Protein AF-A0A6V7IBP9-F1 (afdb_monomer_lite)

Foldseek 3Di:
DVLLVCLLCVLLVLVVQLVVLVPDPDDPVVSVVSVVVSVVVVVVCCVPRDDPVCPVCNVVSNVVSVLVVVVVCCVPPVVVVDDPVVVVVCCVVVVVVVVVSVVVVPPDVDPPPPPVVNVPD

Sequence (121 aa):
RIRWCCMIGAPFIIFYSIGMIFQQNIDYLIKLGAFMLLYIGAYTAKTFLFDGRLYNLLPMATYLATKMWIYITWVFWLGIHASWYLWLLLVSGSVPLWICFLRSWRSDPGVVSASHEDKLN

Secondary structure (DSSP, 8-state):
-HHHHHHHHHHHHHHHHHHHHHHS---HHHHHHHHHHHHHHHHHHHHHH--GGGTTHHHHHHHHHHHHHHHHHIIIIITTTS-HHHHHHHHHHHHHHHHHHHHHHH---------GGGG--

Radius of gyration: 20.34 Å; chains: 1; bounding box: 40×46×56 Å

Organism: NCBI:txid1563983

pLDDT: mean 82.03, std 12.63, range [45.97, 93.12]

Structure (mmCIF, N/CA/C/O backbone):
data_AF-A0A6V7IBP9-F1
#
_entry.id   AF-A0A6V7IBP9-F1
#
loop_
_atom_site.group_PDB
_atom_site.id
_atom_site.type_symbol
_atom_site.label_atom_id
_atom_site.label_alt_id
_atom_site.label_comp_id
_atom_site.label_asym_id
_atom_site.label_entity_id
_atom_site.label_seq_id
_atom_site.pdbx_PDB_ins_code
_atom_site.Cartn_x
_atom_site.Cartn_y
_atom_site.Cartn_z
_atom_site.occupancy
_atom_site.B_iso_or_equiv
_atom_site.auth_seq_id
_atom_site.auth_comp_id
_atom_site.auth_asym_id
_atom_site.auth_atom_id
_atom_site.pdbx_PDB_model_num
ATOM 1 N N . ARG A 1 1 ? -6.731 -8.204 20.628 1.00 65.56 1 ARG A N 1
ATOM 2 C CA . ARG A 1 1 ? -5.515 -8.417 19.797 1.00 65.56 1 ARG A CA 1
ATOM 3 C C . ARG A 1 1 ? -5.848 -8.951 18.400 1.00 65.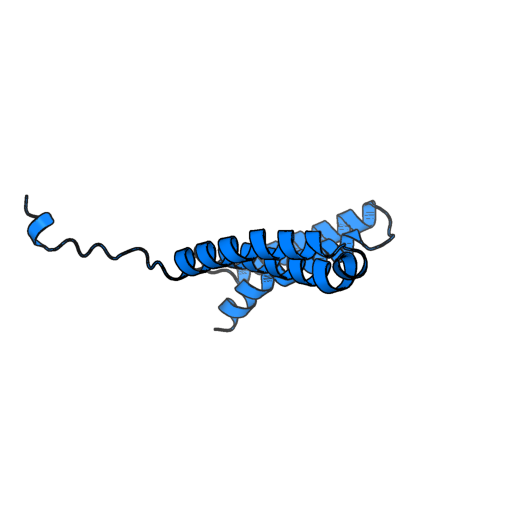56 1 ARG A C 1
ATOM 5 O O . ARG A 1 1 ? -5.476 -8.295 17.445 1.00 65.56 1 ARG A O 1
ATOM 12 N N . ILE A 1 2 ? -6.611 -10.048 18.269 1.00 70.88 2 ILE A N 1
ATOM 13 C CA . ILE A 1 2 ? -7.002 -10.638 16.965 1.00 70.88 2 ILE A CA 1
ATOM 14 C C . ILE A 1 2 ? -7.700 -9.624 16.042 1.00 70.88 2 ILE A C 1
ATOM 16 O O . ILE A 1 2 ? -7.234 -9.399 14.933 1.00 70.88 2 ILE A O 1
ATOM 20 N N . ARG A 1 3 ? -8.739 -8.926 16.531 1.00 70.44 3 ARG A N 1
ATOM 21 C CA . ARG A 1 3 ? -9.453 -7.891 15.752 1.00 70.44 3 ARG A CA 1
ATOM 22 C C . ARG A 1 3 ? -8.529 -6.788 15.225 1.00 70.44 3 ARG A C 1
ATOM 24 O O . ARG A 1 3 ? -8.663 -6.373 14.086 1.00 70.44 3 ARG A O 1
ATOM 31 N N . TRP A 1 4 ? -7.548 -6.378 16.027 1.00 69.38 4 TRP A N 1
ATOM 32 C CA . TRP A 1 4 ? -6.572 -5.347 15.665 1.00 69.38 4 TRP A CA 1
ATOM 33 C C . TRP A 1 4 ? -5.645 -5.808 14.528 1.00 69.38 4 TRP A C 1
ATOM 35 O O . TRP A 1 4 ? -5.455 -5.078 13.560 1.00 69.38 4 TRP A O 1
ATOM 45 N N . CYS A 1 5 ? -5.140 -7.047 14.588 1.00 75.12 5 CYS A N 1
ATOM 46 C CA . CYS A 1 5 ? -4.339 -7.626 1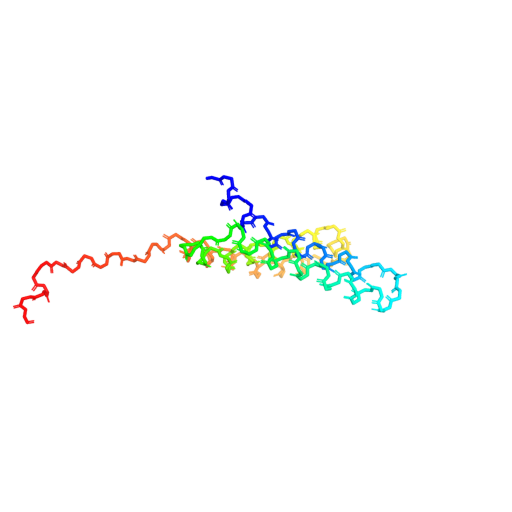3.505 1.00 75.12 5 CYS A CA 1
ATOM 47 C C . CYS A 1 5 ? -5.151 -7.789 12.213 1.00 75.12 5 CYS A C 1
ATOM 49 O O . CYS A 1 5 ? -4.667 -7.431 11.142 1.00 75.12 5 CYS A O 1
ATOM 51 N N . CYS A 1 6 ? -6.393 -8.279 12.308 1.00 76.19 6 CYS A N 1
ATOM 52 C CA . CYS A 1 6 ? -7.287 -8.398 11.153 1.00 76.19 6 CYS A CA 1
ATOM 53 C C . CYS A 1 6 ? -7.546 -7.036 10.500 1.00 76.19 6 CYS A C 1
ATOM 55 O O . CYS A 1 6 ? -7.568 -6.932 9.279 1.00 76.19 6 CYS A O 1
ATOM 57 N N . MET A 1 7 ? -7.690 -5.987 11.307 1.00 76.44 7 MET A N 1
ATOM 58 C CA . MET A 1 7 ? -7.957 -4.639 10.826 1.00 76.44 7 MET A CA 1
ATOM 59 C C . MET A 1 7 ? -6.767 -4.020 10.089 1.00 76.44 7 MET A C 1
ATOM 61 O O . MET A 1 7 ? -6.952 -3.367 9.066 1.00 76.44 7 MET A O 1
ATOM 65 N N . ILE A 1 8 ? -5.547 -4.256 10.581 1.00 80.50 8 ILE A N 1
ATOM 66 C CA . ILE A 1 8 ? -4.326 -3.835 9.888 1.00 80.50 8 ILE A CA 1
ATOM 67 C C . ILE A 1 8 ? -4.134 -4.645 8.612 1.00 80.50 8 ILE A C 1
ATOM 69 O O . ILE A 1 8 ? -3.778 -4.063 7.599 1.00 80.5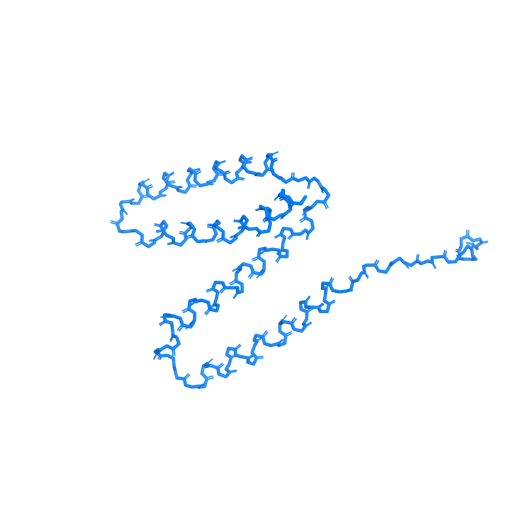0 8 ILE A O 1
ATOM 73 N N . GLY A 1 9 ? -4.392 -5.955 8.639 1.00 83.25 9 GLY A N 1
ATOM 74 C CA . GLY A 1 9 ? -4.247 -6.837 7.479 1.00 83.25 9 GLY A CA 1
ATOM 75 C C . GLY A 1 9 ? -5.295 -6.616 6.381 1.00 83.25 9 GLY A C 1
ATOM 76 O O . GLY A 1 9 ? -5.003 -6.842 5.210 1.00 83.25 9 GLY A O 1
ATOM 77 N N . ALA A 1 10 ? -6.492 -6.136 6.729 1.00 86.12 10 ALA A N 1
ATOM 78 C CA . ALA A 1 10 ? -7.592 -5.917 5.791 1.00 86.12 10 ALA A CA 1
ATOM 79 C C . ALA A 1 10 ? -7.203 -5.090 4.546 1.00 86.12 10 ALA A C 1
ATOM 81 O O . ALA A 1 10 ? -7.405 -5.593 3.440 1.00 86.12 10 ALA A O 1
ATOM 82 N N . PRO A 1 11 ? -6.605 -3.884 4.656 1.00 86.25 11 PRO A N 1
ATOM 83 C CA . PRO A 1 11 ? -6.193 -3.120 3.478 1.00 86.25 11 PRO A CA 1
ATOM 84 C C . PRO A 1 11 ? -5.172 -3.862 2.604 1.00 86.25 11 PRO A C 1
ATOM 86 O O . PRO A 1 11 ? -5.253 -3.770 1.382 1.00 86.25 11 PRO A O 1
ATOM 89 N N . PHE A 1 12 ? -4.263 -4.657 3.183 1.00 87.94 12 PHE A N 1
ATOM 90 C CA . PHE A 1 12 ? -3.297 -5.445 2.403 1.00 87.94 12 PHE A CA 1
ATOM 91 C C . PHE A 1 12 ? -3.991 -6.484 1.519 1.00 87.94 12 PHE A C 1
ATOM 93 O O . PHE A 1 12 ? -3.652 -6.609 0.342 1.00 87.94 12 PHE A O 1
ATOM 100 N N . ILE A 1 13 ? -4.972 -7.196 2.082 1.00 89.50 13 ILE A N 1
ATOM 101 C CA . ILE A 1 13 ? -5.744 -8.233 1.385 1.00 89.50 13 ILE A CA 1
ATOM 102 C C . ILE A 1 13 ? -6.674 -7.606 0.343 1.00 89.50 13 ILE A C 1
ATOM 104 O O . ILE A 1 13 ? -6.788 -8.124 -0.768 1.00 89.50 13 ILE A O 1
ATOM 108 N N . ILE A 1 14 ? -7.319 -6.482 0.671 1.00 90.25 14 ILE A N 1
ATOM 109 C CA . ILE A 1 14 ? -8.234 -5.786 -0.241 1.00 90.25 14 ILE A CA 1
ATOM 110 C C . ILE A 1 14 ? -7.482 -5.294 -1.481 1.00 90.25 14 ILE A C 1
ATOM 1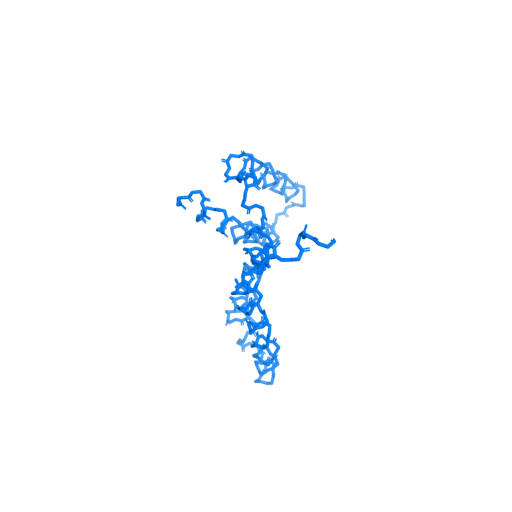12 O O . ILE A 1 14 ? -7.909 -5.592 -2.595 1.00 90.25 14 ILE A O 1
ATOM 116 N N . PHE A 1 15 ? -6.342 -4.613 -1.316 1.00 89.31 15 PHE A N 1
ATOM 117 C CA . PHE A 1 15 ? -5.546 -4.152 -2.459 1.00 89.31 15 PHE A CA 1
ATOM 118 C C . PHE A 1 15 ? -5.060 -5.305 -3.337 1.00 89.31 15 PHE A C 1
ATOM 120 O O . PHE A 1 15 ? -5.140 -5.216 -4.562 1.00 89.31 15 PHE A O 1
ATOM 127 N N . TYR A 1 16 ? -4.621 -6.405 -2.724 1.00 89.94 16 TYR A N 1
ATOM 128 C CA . TYR A 1 16 ? -4.224 -7.601 -3.462 1.00 89.94 16 TYR A CA 1
ATOM 129 C C . TYR A 1 16 ? -5.375 -8.186 -4.281 1.00 89.94 16 TYR A C 1
ATOM 131 O O . TYR A 1 16 ? -5.227 -8.458 -5.469 1.00 89.94 16 TYR A O 1
ATOM 139 N N . SER A 1 17 ? -6.542 -8.334 -3.657 1.00 91.19 17 SER A N 1
ATOM 140 C CA . SER A 1 17 ? -7.727 -8.907 -4.294 1.00 91.19 17 SER A CA 1
ATOM 141 C C . SER A 1 17 ? -8.196 -8.051 -5.473 1.00 91.19 17 SER A C 1
ATOM 143 O O . SER A 1 17 ? -8.510 -8.587 -6.531 1.00 91.19 17 SER A O 1
ATOM 145 N N . ILE A 1 18 ? -8.170 -6.721 -5.328 1.00 91.44 18 ILE A N 1
ATOM 146 C CA . ILE A 1 18 ? -8.460 -5.780 -6.419 1.00 91.44 18 ILE A CA 1
ATOM 147 C C . ILE A 1 18 ? -7.486 -5.993 -7.584 1.00 91.44 18 ILE A C 1
ATOM 149 O O . ILE A 1 18 ? -7.921 -6.132 -8.727 1.00 91.44 18 ILE A O 1
ATOM 153 N N . GLY A 1 19 ? -6.181 -6.065 -7.302 1.00 88.25 19 GLY A N 1
ATOM 154 C CA . GLY A 1 19 ? -5.159 -6.321 -8.321 1.00 88.25 19 GLY A CA 1
ATOM 155 C C . GLY A 1 19 ? -5.369 -7.654 -9.042 1.00 88.25 19 GLY A C 1
ATOM 156 O O . GLY A 1 19 ? -5.335 -7.704 -10.270 1.00 88.25 19 GLY A O 1
ATOM 157 N N . MET A 1 20 ? -5.684 -8.712 -8.292 1.00 89.31 20 MET A N 1
ATOM 158 C CA . MET A 1 20 ? -5.981 -10.033 -8.845 1.00 89.31 20 MET A CA 1
ATOM 159 C C . MET A 1 20 ? -7.193 -10.005 -9.778 1.00 89.31 20 MET A C 1
ATOM 161 O O . MET A 1 20 ? -7.106 -10.550 -10.875 1.00 89.31 20 MET A O 1
ATOM 165 N N . ILE A 1 21 ? -8.290 -9.340 -9.390 1.00 91.00 21 ILE A N 1
ATOM 166 C CA . ILE A 1 21 ? -9.490 -9.189 -10.235 1.00 91.00 21 ILE A CA 1
ATOM 167 C C . ILE A 1 21 ? -9.144 -8.459 -11.539 1.00 91.00 21 ILE A C 1
ATOM 169 O O . ILE A 1 21 ? -9.590 -8.866 -12.614 1.00 91.00 21 ILE A O 1
ATOM 173 N N . PHE A 1 22 ? -8.329 -7.403 -11.467 1.00 89.06 22 PHE A N 1
ATOM 174 C CA . PHE A 1 22 ? -7.895 -6.677 -12.660 1.00 89.06 22 PHE A CA 1
ATOM 175 C C . PHE A 1 22 ? -7.044 -7.539 -13.595 1.00 89.06 22 PHE A C 1
ATOM 177 O O . PHE A 1 22 ? -7.275 -7.501 -14.806 1.00 89.06 22 PHE A O 1
ATOM 184 N N . GLN A 1 23 ? -6.123 -8.330 -13.040 1.00 89.88 23 GLN A N 1
ATOM 185 C CA . GLN A 1 23 ? -5.199 -9.179 -13.792 1.00 89.88 23 GLN A CA 1
ATOM 186 C C . GLN A 1 23 ? -5.888 -10.345 -14.522 1.00 89.88 23 GLN A C 1
ATOM 188 O O . GLN A 1 23 ? -5.355 -10.837 -15.514 1.00 89.88 23 GLN A O 1
ATOM 193 N N . GLN A 1 24 ? -7.064 -10.796 -14.073 1.00 91.25 24 GLN A N 1
ATOM 194 C CA . GLN A 1 24 ? -7.786 -11.873 -14.757 1.00 91.25 24 GLN A CA 1
ATOM 195 C C . GLN A 1 24 ? -8.225 -11.452 -16.171 1.00 91.25 24 GLN A C 1
ATOM 197 O O . GLN A 1 24 ? -8.829 -10.396 -16.358 1.00 91.25 24 GLN A O 1
ATOM 202 N N . ASN A 1 25 ? -8.009 -12.310 -17.169 1.00 88.62 25 ASN A N 1
ATOM 203 C CA . ASN A 1 25 ? -8.523 -12.130 -18.534 1.00 88.62 25 ASN A CA 1
ATOM 204 C C . ASN A 1 25 ? -9.940 -12.717 -18.665 1.00 88.62 25 ASN A C 1
ATOM 206 O O . ASN A 1 25 ? -10.155 -13.689 -19.379 1.00 88.62 25 ASN A O 1
ATOM 210 N N . ILE A 1 26 ? -10.892 -12.154 -17.920 1.00 90.50 26 ILE A N 1
ATOM 211 C CA . ILE A 1 26 ? -12.315 -12.540 -17.924 1.00 90.50 26 ILE A CA 1
ATOM 212 C C . ILE A 1 26 ? -13.192 -11.382 -18.409 1.00 90.50 26 ILE A C 1
ATOM 214 O O . ILE A 1 26 ? -12.777 -10.220 -18.341 1.00 90.50 26 ILE A O 1
ATOM 218 N N . ASP A 1 27 ? -14.413 -11.697 -18.846 1.00 91.62 27 ASP A N 1
ATOM 219 C CA . ASP A 1 27 ? -15.386 -10.708 -19.311 1.00 91.62 27 ASP A CA 1
ATOM 220 C C . ASP A 1 27 ? -15.652 -9.607 -18.277 1.00 91.62 27 ASP A C 1
ATOM 222 O O . ASP A 1 27 ? -15.750 -9.848 -17.067 1.00 91.62 27 ASP A O 1
ATOM 226 N N . TYR A 1 28 ? -15.839 -8.381 -18.770 1.00 89.44 28 TYR A N 1
ATOM 227 C CA . TYR A 1 28 ? -16.048 -7.194 -17.936 1.00 89.44 28 TYR A CA 1
ATOM 228 C C . TYR A 1 28 ? -17.248 -7.326 -16.986 1.00 89.44 28 TYR A C 1
ATOM 230 O O . TYR A 1 28 ? -17.194 -6.829 -15.860 1.00 89.44 28 TYR A O 1
ATOM 238 N N . LEU A 1 29 ? -18.304 -8.038 -17.399 1.00 90.56 29 LEU A N 1
ATOM 239 C CA . LEU A 1 29 ? -19.493 -8.263 -16.573 1.00 90.56 29 LEU A CA 1
ATOM 240 C C . LEU A 1 29 ? -19.173 -9.113 -15.332 1.00 90.56 29 LEU A C 1
ATOM 242 O O . LEU A 1 29 ? -19.623 -8.811 -14.227 1.00 90.56 29 LEU A O 1
ATOM 246 N N . ILE A 1 30 ? -18.336 -10.140 -15.499 1.00 89.94 30 ILE A N 1
ATOM 247 C CA . ILE A 1 30 ? -17.908 -11.022 -14.408 1.00 89.94 30 ILE A CA 1
ATOM 248 C C . ILE A 1 30 ? -16.951 -10.273 -13.475 1.00 89.94 30 ILE A C 1
ATOM 250 O O . ILE A 1 30 ? -17.066 -10.401 -12.255 1.00 89.94 30 ILE A O 1
ATOM 254 N N . LYS A 1 31 ? -16.065 -9.418 -14.013 1.00 90.69 31 LYS A N 1
ATOM 255 C CA . LYS A 1 31 ? -15.222 -8.534 -13.183 1.00 90.69 31 LYS A CA 1
ATOM 256 C C . LYS A 1 31 ? -16.063 -7.627 -12.292 1.00 90.69 31 LYS A C 1
ATOM 258 O O . LYS A 1 31 ? -15.762 -7.492 -11.109 1.00 90.69 31 LYS A O 1
ATOM 263 N N . LEU A 1 32 ? -17.127 -7.036 -12.837 1.00 91.31 32 LEU A N 1
ATOM 264 C CA . LEU A 1 32 ? -18.036 -6.186 -12.069 1.00 91.31 32 LEU A CA 1
ATOM 265 C C . LEU A 1 32 ? -18.707 -6.978 -10.938 1.00 91.31 32 LEU A C 1
ATOM 267 O O . LEU A 1 32 ? -18.724 -6.516 -9.798 1.00 91.31 32 LEU A O 1
ATOM 271 N N . GLY A 1 33 ? -19.165 -8.203 -11.217 1.00 91.75 33 GLY A N 1
ATOM 272 C CA . GLY A 1 33 ? -19.679 -9.115 -10.191 1.00 91.75 33 GLY A CA 1
ATOM 273 C C . GLY A 1 33 ? -18.658 -9.417 -9.085 1.00 91.75 33 GLY A C 1
ATOM 274 O O . GLY A 1 33 ? -18.989 -9.352 -7.901 1.00 91.75 33 GLY A O 1
ATOM 275 N N . ALA A 1 34 ? -17.396 -9.667 -9.445 1.00 90.31 34 ALA A N 1
ATOM 276 C CA . ALA A 1 34 ? -16.321 -9.899 -8.480 1.00 90.31 34 ALA A CA 1
ATOM 277 C C . ALA A 1 34 ? -16.040 -8.667 -7.598 1.00 90.31 34 ALA A C 1
ATOM 279 O O . ALA A 1 34 ? -15.853 -8.808 -6.389 1.00 90.31 34 ALA A O 1
ATOM 280 N N . PHE A 1 35 ? -16.075 -7.455 -8.165 1.00 91.81 35 PHE A N 1
ATOM 281 C CA . PHE A 1 35 ? -15.958 -6.215 -7.389 1.00 91.81 35 PHE A CA 1
ATOM 282 C C . PHE A 1 35 ? -17.131 -6.009 -6.430 1.00 91.81 35 PHE A C 1
ATOM 284 O O . PHE A 1 35 ? -16.917 -5.594 -5.292 1.00 91.81 35 PHE A O 1
ATOM 291 N N . MET A 1 36 ? -18.353 -6.338 -6.852 1.00 92.12 36 MET A N 1
ATOM 292 C CA . MET A 1 36 ? -19.531 -6.276 -5.983 1.00 92.12 36 MET A CA 1
ATOM 293 C C . MET A 1 36 ? -19.409 -7.245 -4.802 1.00 92.12 36 MET A C 1
ATOM 295 O O . MET A 1 36 ? -19.658 -6.857 -3.662 1.00 92.12 36 MET A O 1
ATOM 299 N N . LEU A 1 37 ? -18.956 -8.479 -5.043 1.00 92.12 37 LEU A N 1
ATOM 300 C CA . LEU A 1 37 ? -18.707 -9.456 -3.979 1.00 92.12 37 LEU A CA 1
ATOM 301 C C . LEU A 1 37 ? -17.615 -8.987 -3.012 1.00 92.12 37 LEU A C 1
ATOM 303 O O . LEU A 1 37 ? -17.786 -9.080 -1.795 1.00 92.12 37 LEU A O 1
ATOM 307 N N . LEU A 1 38 ? -16.520 -8.434 -3.539 1.00 92.50 38 LEU A N 1
ATOM 308 C CA . LEU A 1 38 ? -15.452 -7.850 -2.731 1.00 92.50 38 LEU A CA 1
ATOM 309 C C . LEU A 1 38 ? -15.972 -6.692 -1.864 1.00 92.50 38 LEU A C 1
ATOM 311 O O . LEU A 1 38 ? -15.643 -6.616 -0.680 1.00 92.50 38 LEU A O 1
ATOM 315 N N . TYR A 1 39 ? -16.808 -5.817 -2.427 1.00 90.44 39 TYR A N 1
ATOM 316 C CA . TYR A 1 39 ? -17.416 -4.701 -1.706 1.00 90.44 39 TYR A CA 1
ATOM 317 C C . TYR A 1 39 ? -18.318 -5.178 -0.564 1.00 90.44 39 TYR A C 1
ATOM 319 O O . TYR A 1 39 ? -18.178 -4.700 0.562 1.00 90.44 39 TYR A O 1
ATOM 327 N N . ILE A 1 40 ? -19.193 -6.155 -0.822 1.00 90.94 40 ILE A N 1
ATOM 328 C CA . ILE A 1 40 ? -20.064 -6.742 0.206 1.00 90.94 40 ILE A CA 1
ATOM 329 C C . ILE A 1 40 ? -19.211 -7.369 1.315 1.00 90.94 40 ILE A C 1
ATOM 331 O O . ILE A 1 40 ? -19.428 -7.083 2.491 1.00 90.94 40 ILE A O 1
ATOM 335 N N . GLY A 1 41 ? -18.188 -8.150 0.955 1.00 88.38 41 GLY A N 1
ATOM 336 C CA . GLY A 1 41 ? -17.263 -8.747 1.919 1.00 88.38 41 GLY A CA 1
ATOM 337 C C . GLY A 1 41 ? -16.548 -7.702 2.779 1.00 88.38 41 GLY A C 1
ATOM 338 O O . GLY A 1 41 ? -16.483 -7.845 4.000 1.00 88.38 41 GLY A O 1
ATOM 339 N N . ALA A 1 42 ? -16.074 -6.612 2.170 1.00 86.94 42 ALA A N 1
ATOM 340 C CA . ALA A 1 42 ? -15.441 -5.504 2.881 1.00 86.94 42 ALA A CA 1
ATOM 341 C C . ALA A 1 42 ? -16.426 -4.748 3.790 1.00 86.94 42 ALA A C 1
ATOM 343 O O . ALA A 1 42 ? -16.059 -4.363 4.899 1.00 86.94 42 ALA A O 1
ATOM 344 N N . TYR A 1 43 ? -17.679 -4.565 3.367 1.00 86.25 43 TYR A N 1
ATOM 345 C CA . TYR A 1 43 ? -18.727 -3.921 4.162 1.00 86.25 43 TYR A CA 1
ATOM 346 C C . TYR A 1 43 ? -19.126 -4.762 5.384 1.00 86.25 43 TYR A C 1
ATOM 348 O O . TYR A 1 43 ? -19.252 -4.251 6.502 1.00 86.25 43 TYR A O 1
ATOM 356 N N . THR A 1 44 ? -19.254 -6.075 5.207 1.00 84.38 44 THR A N 1
ATOM 357 C CA . THR A 1 44 ? -19.496 -7.007 6.310 1.00 84.38 44 THR A CA 1
ATOM 358 C C . THR A 1 44 ? -18.296 -7.036 7.253 1.00 84.38 44 THR A C 1
ATOM 360 O O . THR A 1 44 ? -18.459 -6.879 8.462 1.00 84.38 44 THR A O 1
ATOM 363 N N . ALA A 1 45 ? -17.075 -7.124 6.717 1.00 82.00 45 ALA A N 1
ATOM 364 C CA . ALA A 1 45 ? -15.849 -7.034 7.505 1.00 82.00 45 ALA A CA 1
ATOM 365 C C . ALA A 1 45 ? -15.788 -5.724 8.302 1.00 82.00 45 ALA A C 1
ATOM 367 O O . ALA A 1 45 ? -15.477 -5.771 9.490 1.00 82.00 45 ALA A O 1
ATOM 368 N N . LYS A 1 46 ? -16.166 -4.586 7.696 1.00 80.38 46 LYS A N 1
ATOM 369 C CA . LYS A 1 46 ? -16.315 -3.289 8.375 1.00 80.38 46 LYS A CA 1
ATOM 370 C C . LYS A 1 46 ? -17.189 -3.416 9.619 1.00 80.38 46 LYS A C 1
ATOM 372 O O . LYS A 1 46 ? -16.769 -3.066 10.715 1.00 80.38 46 LYS A O 1
ATOM 377 N N . THR A 1 47 ? -18.385 -3.954 9.434 1.00 79.44 47 THR A N 1
ATOM 378 C CA . THR A 1 47 ? -19.418 -4.024 10.472 1.00 79.44 47 THR A CA 1
ATOM 379 C C . THR A 1 47 ? -19.043 -4.964 11.624 1.00 79.44 47 THR A C 1
ATOM 381 O O . THR A 1 47 ? -19.354 -4.671 12.773 1.00 79.44 47 THR A O 1
ATOM 384 N N . PHE A 1 48 ? -18.342 -6.070 11.347 1.00 75.19 48 PHE A N 1
ATOM 385 C CA . PHE A 1 48 ? -17.984 -7.066 12.368 1.00 75.19 48 PHE A CA 1
ATOM 386 C C . PHE A 1 48 ? -16.607 -6.856 13.019 1.00 75.19 48 PHE A C 1
ATOM 388 O O . PHE A 1 48 ? -16.411 -7.246 14.173 1.00 75.19 48 PHE A O 1
ATOM 395 N N . LEU A 1 49 ? -15.631 -6.299 12.293 1.00 69.81 49 LEU A N 1
ATOM 396 C CA . LEU A 1 49 ? -14.231 -6.235 12.736 1.00 69.81 49 LEU A CA 1
ATOM 397 C C . LEU A 1 49 ? -13.791 -4.844 13.202 1.00 69.81 49 LEU A C 1
ATOM 399 O O . LEU A 1 49 ? -12.851 -4.764 13.997 1.00 69.81 49 LEU A O 1
ATOM 403 N N . PHE A 1 50 ? -14.428 -3.769 12.727 1.00 68.00 50 PHE A N 1
ATOM 404 C CA . PHE A 1 50 ? -13.958 -2.406 12.968 1.00 68.00 50 PHE A CA 1
ATOM 405 C C . PHE A 1 50 ? -14.744 -1.756 14.102 1.00 68.00 50 PHE A C 1
ATOM 407 O O . PHE A 1 50 ? -15.938 -1.490 13.995 1.00 68.00 50 PHE A O 1
ATOM 414 N N . ASP A 1 51 ? -14.036 -1.492 15.194 1.00 69.62 51 ASP A N 1
ATOM 415 C CA . ASP A 1 51 ? -14.569 -0.809 16.367 1.00 69.62 51 ASP A CA 1
ATOM 416 C C . ASP A 1 51 ? -14.372 0.715 16.241 1.00 69.62 51 ASP A C 1
ATOM 418 O O . ASP A 1 51 ? -13.378 1.176 15.668 1.00 69.62 51 ASP A O 1
ATOM 422 N N . GLY A 1 52 ? -15.284 1.513 16.806 1.00 65.31 52 GLY A N 1
ATOM 423 C CA . GLY A 1 52 ? -15.317 2.982 16.682 1.00 65.31 52 GLY A CA 1
ATOM 424 C C . GLY A 1 52 ? -14.024 3.681 17.119 1.00 65.31 52 GLY A C 1
ATOM 425 O O . GLY A 1 52 ? -13.647 4.730 16.603 1.00 65.31 52 GLY A O 1
ATOM 426 N N . ARG A 1 53 ? -13.286 3.055 18.034 1.00 60.06 53 ARG A N 1
ATOM 427 C CA . ARG A 1 53 ? -12.039 3.579 18.603 1.00 60.06 53 ARG A CA 1
ATOM 428 C C . ARG A 1 53 ? -10.815 3.392 17.698 1.00 60.06 53 ARG A C 1
ATOM 430 O O . ARG A 1 53 ? -9.753 3.942 17.972 1.00 60.06 53 ARG A O 1
ATOM 437 N N . LEU A 1 54 ? -10.948 2.594 16.641 1.00 60.38 54 LEU A N 1
ATOM 438 C CA . LEU A 1 54 ? -9.848 2.122 15.802 1.00 60.38 54 LEU A CA 1
ATOM 439 C C . LEU A 1 54 ? -9.854 2.735 14.387 1.00 60.38 54 LEU A C 1
ATOM 441 O O . LEU A 1 54 ? -8.955 2.449 13.598 1.00 60.38 54 LEU A O 1
ATOM 445 N N . TYR A 1 55 ? -10.804 3.625 14.070 1.00 68.81 55 TYR A N 1
ATOM 446 C CA . TYR A 1 55 ? -10.866 4.314 12.773 1.00 68.81 55 TYR A CA 1
ATOM 447 C C . TYR A 1 55 ? -9.605 5.123 12.453 1.00 68.81 55 TYR A C 1
ATOM 449 O O . TYR A 1 55 ? -9.196 5.170 11.297 1.00 68.81 55 TYR A O 1
ATOM 457 N N . ASN A 1 56 ? -8.925 5.668 13.464 1.00 72.19 56 ASN A N 1
ATOM 458 C CA . ASN A 1 56 ? -7.668 6.404 13.278 1.00 72.19 56 ASN A CA 1
ATOM 459 C C . ASN A 1 56 ? -6.530 5.520 12.737 1.00 72.19 56 ASN A C 1
ATOM 461 O O . ASN A 1 56 ? -5.600 6.017 12.108 1.00 72.19 56 ASN A O 1
ATOM 465 N N . LEU A 1 57 ? -6.607 4.200 12.938 1.00 75.38 57 LEU A N 1
ATOM 466 C CA . LEU A 1 57 ? -5.605 3.255 12.448 1.00 75.38 57 LEU A CA 1
ATOM 467 C C . LEU A 1 57 ? -5.801 2.872 10.978 1.00 75.38 57 LEU A C 1
ATOM 469 O O . LEU A 1 57 ? -4.870 2.378 10.348 1.00 75.38 57 LEU A O 1
ATOM 473 N N . LEU A 1 58 ? -7.002 3.053 10.433 1.00 80.62 58 LEU A N 1
ATOM 474 C CA . LEU A 1 58 ? -7.358 2.566 9.103 1.00 80.62 58 LEU A CA 1
ATOM 475 C C . LEU A 1 58 ? -6.638 3.341 7.984 1.00 80.62 58 LEU A C 1
ATOM 477 O O . LEU A 1 58 ? -6.056 2.690 7.112 1.00 80.62 58 LEU A O 1
ATOM 481 N N . PRO A 1 59 ? -6.555 4.688 8.020 1.00 82.44 59 PRO A N 1
ATOM 482 C CA . PRO A 1 59 ? -5.743 5.449 7.071 1.00 82.44 59 PRO A CA 1
ATOM 483 C C . PRO A 1 59 ? -4.259 5.076 7.147 1.00 82.44 59 PRO A C 1
ATOM 485 O O . PRO A 1 59 ? -3.616 4.882 6.118 1.00 82.44 59 PRO A O 1
ATOM 488 N N . MET A 1 60 ? -3.731 4.887 8.360 1.00 83.56 60 MET A N 1
ATOM 489 C CA . MET A 1 60 ? -2.354 4.443 8.572 1.00 83.56 60 MET A CA 1
ATOM 490 C C . MET A 1 60 ? -2.098 3.063 7.952 1.00 83.56 60 MET A C 1
ATOM 492 O O . MET A 1 60 ? -1.131 2.885 7.213 1.00 83.56 60 MET A O 1
ATOM 496 N N . ALA A 1 61 ? -2.947 2.079 8.256 1.00 85.94 61 ALA A N 1
ATOM 497 C CA . ALA A 1 61 ? -2.803 0.723 7.737 1.00 85.94 61 ALA A CA 1
ATOM 498 C C . ALA A 1 61 ? -2.912 0.702 6.207 1.00 85.94 61 ALA A C 1
ATOM 500 O O . ALA A 1 61 ? -2.163 -0.009 5.543 1.00 85.94 61 ALA A O 1
ATOM 501 N N . THR A 1 62 ? -3.785 1.541 5.645 1.00 87.81 62 THR A N 1
ATOM 502 C CA . THR A 1 62 ? -3.938 1.714 4.195 1.00 87.81 62 THR A CA 1
ATOM 503 C C . THR A 1 62 ? -2.672 2.295 3.566 1.00 87.81 62 THR A C 1
ATOM 505 O O . THR A 1 62 ? -2.193 1.752 2.574 1.00 87.81 62 THR A O 1
ATOM 508 N N . TYR A 1 63 ? -2.084 3.338 4.161 1.00 89.12 63 TYR A N 1
ATOM 509 C CA . TYR A 1 63 ? -0.809 3.904 3.708 1.00 89.12 63 TYR A CA 1
ATOM 510 C C . TYR A 1 63 ? 0.331 2.876 3.757 1.00 89.12 63 TYR A C 1
ATOM 512 O O . TYR A 1 63 ? 1.128 2.769 2.826 1.00 89.12 63 TYR A O 1
ATOM 520 N N . LEU A 1 64 ? 0.416 2.092 4.834 1.00 89.38 64 LEU A N 1
ATOM 521 C CA . LEU A 1 64 ? 1.439 1.056 4.956 1.00 89.38 64 LEU A CA 1
ATOM 522 C C . LEU A 1 64 ? 1.249 -0.044 3.900 1.00 89.38 64 LEU A C 1
ATOM 524 O O . LEU A 1 64 ? 2.226 -0.489 3.297 1.00 89.38 64 LEU A O 1
ATOM 528 N N . ALA A 1 65 ? 0.001 -0.444 3.647 1.00 90.75 65 ALA A N 1
ATOM 529 C CA . ALA A 1 65 ? -0.338 -1.442 2.642 1.00 90.75 65 ALA A CA 1
ATOM 530 C C . ALA A 1 65 ? 0.028 -0.995 1.224 1.00 90.75 65 ALA A C 1
ATOM 532 O O . ALA A 1 65 ? 0.646 -1.764 0.487 1.00 90.75 65 ALA A O 1
ATOM 533 N N . THR A 1 66 ? -0.284 0.248 0.843 1.00 90.38 66 THR A N 1
ATOM 534 C CA . THR A 1 66 ? 0.095 0.774 -0.477 1.00 90.38 66 THR A CA 1
ATOM 535 C C . THR A 1 66 ? 1.610 0.850 -0.628 1.00 90.38 66 THR A C 1
ATOM 537 O O . THR A 1 66 ? 2.149 0.407 -1.640 1.00 90.38 66 THR A O 1
ATOM 540 N N . LYS A 1 67 ? 2.319 1.323 0.402 1.00 90.69 67 LYS A N 1
ATOM 541 C CA . LYS A 1 67 ? 3.784 1.397 0.402 1.00 90.69 67 LYS A CA 1
ATOM 542 C C . LYS A 1 67 ? 4.434 0.015 0.277 1.00 90.69 67 LYS A C 1
ATOM 544 O O . LYS A 1 67 ? 5.373 -0.145 -0.499 1.00 90.69 67 LYS A O 1
ATOM 549 N N . MET A 1 68 ? 3.903 -0.995 0.973 1.00 91.25 68 MET A N 1
ATOM 550 C CA . MET A 1 68 ? 4.354 -2.387 0.845 1.00 91.25 68 MET A CA 1
ATOM 551 C C . MET A 1 68 ? 4.183 -2.905 -0.587 1.00 91.25 68 MET A C 1
ATOM 553 O O . MET A 1 68 ? 5.129 -3.445 -1.158 1.00 91.25 68 MET A O 1
ATOM 557 N N . TRP A 1 69 ? 2.999 -2.724 -1.179 1.00 91.19 69 TRP A N 1
ATOM 558 C CA . TRP A 1 69 ? 2.724 -3.195 -2.537 1.00 91.19 69 TRP A CA 1
ATOM 559 C C . TRP A 1 69 ? 3.574 -2.482 -3.591 1.00 91.19 69 TRP A C 1
ATOM 561 O O . TRP A 1 69 ? 4.023 -3.137 -4.531 1.00 91.19 69 TRP A O 1
ATOM 571 N N . ILE A 1 70 ? 3.885 -1.194 -3.409 1.00 91.38 70 ILE A N 1
ATOM 572 C CA . ILE A 1 70 ? 4.849 -0.475 -4.257 1.00 91.38 70 ILE A CA 1
ATOM 573 C C . ILE A 1 70 ? 6.222 -1.155 -4.212 1.00 91.38 70 ILE A C 1
ATOM 575 O O . ILE A 1 70 ? 6.818 -1.381 -5.258 1.00 91.38 70 ILE A O 1
ATOM 579 N N . TYR A 1 71 ? 6.726 -1.542 -3.038 1.00 91.88 71 TYR A N 1
ATOM 580 C CA . TYR A 1 71 ? 8.026 -2.220 -2.962 1.00 91.88 71 TYR A CA 1
ATOM 581 C C . TYR A 1 71 ? 8.005 -3.627 -3.537 1.00 91.88 71 TYR A C 1
ATOM 583 O O . TYR A 1 71 ? 8.949 -4.008 -4.216 1.00 91.88 71 TYR A O 1
ATOM 591 N N . ILE A 1 72 ? 6.941 -4.393 -3.293 1.00 91.69 72 ILE A N 1
ATOM 592 C CA . ILE A 1 72 ? 6.798 -5.742 -3.851 1.00 91.69 72 ILE A CA 1
ATOM 593 C C . ILE A 1 72 ? 6.764 -5.668 -5.380 1.00 91.69 72 ILE A C 1
ATOM 595 O O . ILE A 1 72 ? 7.548 -6.336 -6.050 1.00 91.69 72 ILE A O 1
ATOM 599 N N . THR A 1 73 ? 5.911 -4.809 -5.938 1.00 91.06 73 THR A N 1
ATOM 600 C CA . THR A 1 73 ? 5.828 -4.614 -7.393 1.00 91.06 73 THR A CA 1
ATOM 601 C C . THR A 1 73 ? 7.144 -4.104 -7.971 1.00 91.06 73 THR A C 1
ATOM 603 O O . THR A 1 73 ? 7.592 -4.587 -9.012 1.00 91.06 73 THR A O 1
ATOM 606 N N . TRP A 1 74 ? 7.823 -3.200 -7.264 1.00 92.50 74 TRP A N 1
ATOM 607 C CA . TRP A 1 74 ? 9.129 -2.719 -7.682 1.00 92.50 74 TRP A CA 1
ATOM 608 C C . TRP A 1 74 ? 10.188 -3.818 -7.676 1.00 92.50 74 TRP A C 1
ATOM 610 O O . TRP A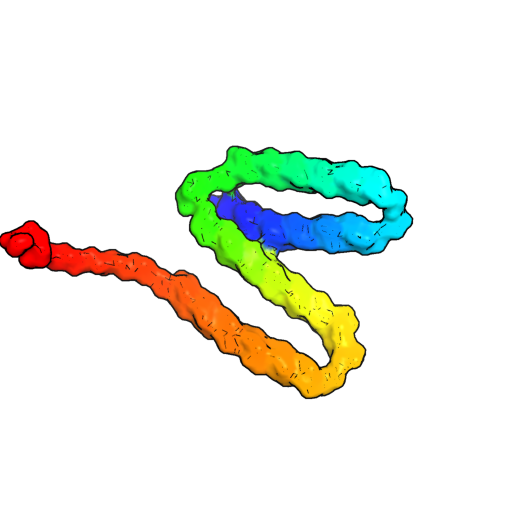 1 74 ? 10.854 -4.004 -8.677 1.00 92.50 74 TRP A O 1
ATOM 620 N N . VAL A 1 75 ? 10.353 -4.575 -6.595 1.00 91.00 75 VAL A N 1
ATOM 621 C CA . VAL A 1 75 ? 11.435 -5.567 -6.485 1.00 91.00 75 VAL A CA 1
ATOM 622 C C . VAL A 1 75 ? 11.240 -6.732 -7.455 1.00 91.00 75 VAL A C 1
ATOM 624 O O . VAL A 1 75 ? 12.201 -7.163 -8.084 1.00 91.00 75 VAL A O 1
ATOM 627 N N . PHE A 1 76 ? 10.012 -7.233 -7.591 1.00 90.31 76 PHE A N 1
ATOM 628 C CA . PHE A 1 76 ? 9.752 -8.463 -8.341 1.00 90.31 76 PHE A CA 1
ATOM 629 C C . PHE A 1 76 ? 9.397 -8.238 -9.817 1.00 90.31 76 PHE A C 1
ATOM 631 O O . PHE A 1 76 ? 9.690 -9.112 -10.628 1.00 90.31 76 PHE A O 1
ATOM 638 N N . TRP A 1 77 ? 8.793 -7.100 -10.185 1.00 89.50 77 TRP A N 1
ATOM 639 C CA . TRP A 1 77 ? 8.360 -6.850 -11.569 1.00 89.50 77 TRP A CA 1
ATOM 640 C C . TRP A 1 77 ? 9.147 -5.726 -12.245 1.00 89.50 77 TRP A C 1
ATOM 642 O O . TRP A 1 77 ? 9.670 -5.923 -13.335 1.00 89.50 77 TRP A O 1
ATOM 652 N N . LEU A 1 78 ? 9.250 -4.544 -11.632 1.00 89.44 78 LEU A N 1
ATOM 653 C CA . LEU A 1 78 ? 9.820 -3.370 -12.318 1.00 89.44 78 LEU A CA 1
ATOM 654 C C . LEU A 1 78 ? 11.346 -3.289 -12.216 1.00 89.44 78 LEU A C 1
ATOM 656 O O . LEU A 1 78 ? 12.018 -2.853 -13.143 1.00 89.44 78 LEU A O 1
ATOM 660 N N . GLY A 1 79 ? 11.901 -3.713 -11.090 1.00 88.44 79 GLY A N 1
ATOM 661 C CA . GLY A 1 79 ? 13.273 -3.461 -10.670 1.00 88.44 79 GLY A CA 1
ATOM 662 C C . GLY A 1 79 ? 14.315 -4.202 -11.495 1.00 88.44 79 GLY A C 1
ATOM 663 O O . GLY A 1 79 ? 15.416 -3.688 -11.668 1.00 88.44 79 GLY A O 1
ATOM 664 N N . ILE A 1 80 ? 13.942 -5.359 -12.052 1.00 89.06 80 ILE A N 1
ATOM 665 C CA . ILE A 1 80 ? 14.764 -6.139 -12.991 1.00 89.06 80 ILE A CA 1
ATOM 666 C C . ILE A 1 80 ? 14.932 -5.384 -14.319 1.00 89.06 80 ILE A C 1
ATOM 668 O O . ILE A 1 80 ? 15.972 -5.479 -14.964 1.00 89.06 80 ILE A O 1
ATOM 672 N N . HIS A 1 81 ? 13.923 -4.606 -14.716 1.00 90.50 81 HIS A N 1
ATOM 673 C CA . HIS A 1 81 ? 13.923 -3.824 -15.955 1.00 90.50 81 HIS A CA 1
ATOM 674 C C . HIS A 1 81 ? 14.333 -2.359 -15.740 1.00 90.50 81 HIS A C 1
ATOM 676 O O . HIS A 1 81 ? 14.604 -1.637 -16.699 1.00 90.50 81 HIS A O 1
ATOM 682 N N . ALA A 1 82 ? 14.375 -1.901 -14.489 1.00 88.94 82 ALA A N 1
ATOM 683 C CA . ALA A 1 82 ? 14.675 -0.526 -14.139 1.00 88.94 82 ALA A CA 1
ATOM 684 C C . ALA A 1 82 ? 16.184 -0.255 -14.161 1.00 88.94 82 ALA A C 1
ATOM 686 O O . ALA A 1 82 ? 16.990 -0.989 -13.592 1.00 88.94 82 ALA A O 1
ATOM 687 N N . SER A 1 83 ? 16.569 0.867 -14.764 1.00 92.25 83 SER A N 1
ATOM 688 C CA . SER A 1 83 ? 17.939 1.371 -14.683 1.00 92.25 83 SER A CA 1
ATOM 689 C C . SER A 1 83 ? 18.315 1.777 -13.251 1.00 92.25 83 SER A C 1
ATOM 691 O O . SER A 1 83 ? 17.463 2.158 -12.447 1.00 92.25 83 SER A O 1
ATOM 693 N N . TRP A 1 84 ? 19.613 1.771 -12.940 1.00 90.00 84 TRP A N 1
ATOM 694 C CA . TRP A 1 84 ? 20.133 2.047 -11.593 1.00 90.00 84 TRP A CA 1
ATOM 695 C C . TRP A 1 84 ? 19.699 3.408 -11.008 1.00 90.00 84 TRP A C 1
ATOM 697 O O . TRP A 1 84 ? 19.458 3.519 -9.808 1.00 90.00 84 TRP A O 1
ATOM 707 N N . TYR A 1 85 ? 19.535 4.443 -11.839 1.00 91.62 85 TYR A N 1
ATOM 708 C CA . TYR A 1 85 ? 19.099 5.766 -11.377 1.00 91.62 85 TYR A CA 1
ATOM 709 C C . TYR A 1 85 ? 17.642 5.771 -10.885 1.00 91.62 85 TYR A C 1
ATOM 711 O O . TYR A 1 85 ? 17.309 6.517 -9.966 1.00 91.62 85 TYR A O 1
ATOM 719 N N . LEU A 1 86 ? 16.775 4.907 -11.428 1.00 92.38 86 LEU A N 1
ATOM 720 C CA . LEU A 1 86 ? 15.389 4.767 -10.965 1.00 92.38 86 LEU A CA 1
ATOM 721 C C . LEU A 1 86 ? 15.328 4.140 -9.570 1.00 92.38 86 LEU A C 1
ATOM 723 O O . LEU A 1 86 ? 14.496 4.532 -8.756 1.00 92.38 86 LEU A O 1
ATOM 727 N N . TRP A 1 87 ? 16.242 3.218 -9.263 1.00 90.62 87 TRP A N 1
ATOM 728 C CA . TRP A 1 87 ? 16.401 2.683 -7.911 1.00 90.62 87 TRP A CA 1
ATOM 729 C C . TRP A 1 87 ? 16.806 3.771 -6.916 1.00 90.62 87 TRP A C 1
ATOM 731 O O . TRP A 1 87 ? 16.242 3.843 -5.825 1.00 90.62 87 TRP A O 1
ATOM 741 N N . LEU A 1 88 ? 17.724 4.662 -7.303 1.00 92.75 88 LEU A N 1
ATOM 742 C CA . LEU A 1 88 ? 18.099 5.802 -6.466 1.00 92.75 88 LEU A CA 1
ATOM 743 C C . LEU A 1 88 ? 16.949 6.786 -6.264 1.00 92.75 88 LEU A C 1
ATOM 745 O O . LEU A 1 88 ? 16.778 7.272 -5.150 1.00 92.75 88 LEU A O 1
ATOM 749 N N . LEU A 1 89 ? 16.146 7.056 -7.296 1.00 92.50 89 LEU A N 1
ATOM 750 C CA . LEU A 1 89 ? 14.948 7.893 -7.175 1.00 92.50 89 LEU A CA 1
ATOM 751 C C . LEU A 1 89 ? 13.898 7.264 -6.255 1.00 92.50 89 LEU A C 1
ATOM 753 O O . LEU A 1 89 ? 13.316 7.957 -5.421 1.00 92.50 89 LEU A O 1
ATOM 757 N N . LEU A 1 90 ? 13.687 5.948 -6.355 1.00 91.19 90 LEU A N 1
ATOM 758 C CA . LEU A 1 90 ? 12.786 5.244 -5.452 1.00 91.19 90 L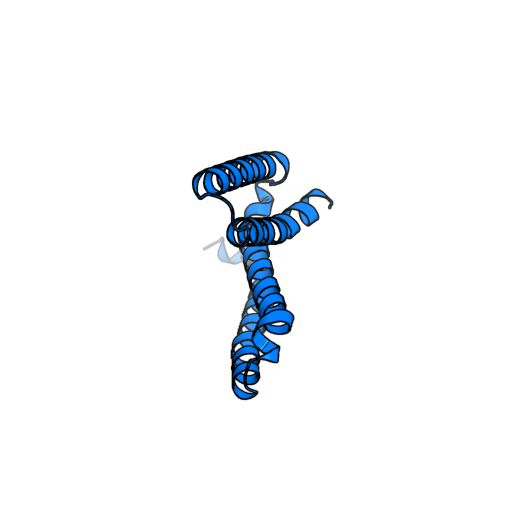EU A CA 1
ATOM 759 C C . LEU A 1 90 ? 13.271 5.370 -4.007 1.00 91.19 90 LEU A C 1
ATOM 761 O O . LEU A 1 90 ? 12.489 5.733 -3.134 1.00 91.19 90 LEU A O 1
ATOM 765 N N . VAL A 1 91 ? 14.550 5.092 -3.742 1.00 92.00 91 VAL A N 1
ATOM 766 C CA . VAL A 1 91 ? 15.118 5.163 -2.388 1.00 92.00 91 VAL A CA 1
ATOM 767 C C . VAL A 1 91 ? 15.085 6.596 -1.856 1.00 92.00 91 VAL A C 1
ATOM 769 O O . VAL A 1 91 ? 14.628 6.813 -0.732 1.00 92.00 91 VAL A O 1
ATOM 772 N N . SER A 1 92 ? 15.498 7.577 -2.658 1.00 93.12 92 SER A N 1
ATOM 773 C CA . SER A 1 92 ? 15.554 8.982 -2.248 1.00 93.12 92 SER A CA 1
ATOM 774 C C . SER A 1 92 ? 14.173 9.583 -1.994 1.00 93.12 92 SER A C 1
ATOM 776 O O . SER A 1 92 ? 14.037 10.372 -1.067 1.00 93.12 92 SER A O 1
ATOM 778 N N . GLY A 1 93 ? 13.135 9.177 -2.731 1.00 90.31 93 GLY A N 1
ATOM 779 C CA . GLY A 1 93 ? 11.753 9.568 -2.439 1.00 90.31 93 GLY A CA 1
ATOM 780 C C . GLY A 1 93 ? 11.151 8.801 -1.256 1.00 90.31 93 GLY A C 1
ATOM 781 O O . GLY A 1 93 ? 10.415 9.350 -0.439 1.00 90.31 93 GLY A O 1
ATOM 782 N N . SER A 1 94 ? 11.490 7.520 -1.123 1.00 91.88 94 SER A N 1
ATOM 783 C CA . SER A 1 94 ? 10.920 6.605 -0.130 1.00 91.88 94 SER A CA 1
ATOM 784 C C . SER A 1 94 ? 11.414 6.854 1.300 1.00 91.88 94 SER A C 1
ATOM 786 O O . SER A 1 94 ? 10.620 6.804 2.249 1.00 91.88 94 SER A O 1
ATOM 788 N N . VAL A 1 95 ? 12.712 7.120 1.475 1.00 91.56 95 VAL A N 1
ATOM 789 C CA . VAL A 1 95 ? 13.343 7.290 2.795 1.00 91.56 95 VAL A CA 1
ATOM 790 C C . VAL A 1 95 ? 12.781 8.503 3.556 1.00 91.56 95 VAL A C 1
ATOM 792 O O . VAL A 1 95 ? 12.337 8.316 4.692 1.00 91.56 95 VAL A O 1
ATOM 795 N N . PRO A 1 96 ? 12.682 9.715 2.972 1.00 92.50 96 PRO A N 1
ATOM 796 C CA . PRO A 1 96 ? 12.060 10.863 3.631 1.00 92.50 96 PRO A CA 1
ATOM 797 C C . PRO A 1 96 ? 10.606 10.597 4.018 1.00 92.50 96 PRO A C 1
ATOM 799 O O . PRO A 1 96 ? 10.194 10.914 5.132 1.00 92.50 96 PRO A O 1
ATOM 802 N N . LEU A 1 97 ? 9.839 9.935 3.145 1.00 89.50 97 LEU A N 1
ATOM 803 C CA . LEU A 1 97 ? 8.457 9.555 3.439 1.00 89.50 97 LEU A CA 1
ATOM 804 C C . LEU A 1 97 ? 8.368 8.609 4.640 1.00 89.50 97 LEU A C 1
ATOM 806 O O . LEU A 1 97 ? 7.445 8.718 5.442 1.00 89.50 97 LEU A O 1
ATOM 810 N N . TRP A 1 98 ? 9.312 7.674 4.786 1.00 89.12 98 TRP A N 1
ATOM 811 C CA . TRP A 1 98 ? 9.398 6.826 5.979 1.00 89.12 98 TRP A CA 1
ATOM 812 C C . TRP A 1 98 ? 9.720 7.623 7.237 1.00 89.12 98 TRP A C 1
ATOM 814 O O . TRP A 1 98 ? 9.096 7.388 8.269 1.00 89.12 98 TRP A O 1
ATOM 824 N N . ILE A 1 99 ? 10.637 8.584 7.154 1.00 89.19 99 ILE A N 1
ATOM 825 C CA . ILE A 1 99 ? 10.990 9.439 8.290 1.00 89.19 99 ILE A CA 1
ATOM 826 C C . ILE A 1 99 ? 9.778 10.263 8.736 1.00 89.19 99 ILE A C 1
ATOM 828 O O . ILE A 1 99 ? 9.447 10.258 9.921 1.00 89.19 99 ILE A O 1
ATOM 832 N N . CYS A 1 100 ? 9.081 10.923 7.806 1.00 87.56 100 CYS A N 1
ATOM 833 C CA . CYS A 1 100 ? 7.879 11.704 8.109 1.00 87.56 100 CYS A CA 1
ATOM 834 C C . CYS A 1 100 ? 6.780 10.834 8.729 1.00 87.56 100 CYS A C 1
ATOM 836 O O . CYS A 1 100 ? 6.172 11.219 9.724 1.00 87.56 100 CYS A O 1
ATOM 838 N N . PHE A 1 101 ? 6.572 9.636 8.185 1.00 87.06 101 PHE A N 1
ATOM 839 C CA . PHE A 1 101 ? 5.586 8.689 8.689 1.00 87.06 101 PHE A CA 1
ATOM 840 C C . PHE A 1 101 ? 5.904 8.201 10.105 1.00 87.06 101 PHE A C 1
ATOM 842 O O . PHE A 1 101 ? 5.044 8.241 10.978 1.00 87.06 101 PHE A O 1
ATOM 849 N N . LEU A 1 102 ? 7.149 7.787 10.364 1.00 86.25 102 LEU A N 1
ATOM 850 C CA . LEU A 1 102 ? 7.570 7.329 11.690 1.00 86.25 102 LEU A CA 1
ATOM 851 C C . LEU A 1 102 ? 7.515 8.450 12.726 1.00 86.25 102 LEU A C 1
ATOM 853 O O . LEU A 1 102 ? 7.147 8.195 13.872 1.00 86.25 102 LEU A O 1
ATOM 857 N N . ARG A 1 103 ? 7.855 9.684 12.331 1.00 84.12 103 ARG A N 1
ATOM 858 C CA . ARG A 1 103 ? 7.684 10.864 13.185 1.00 84.12 103 ARG A CA 1
ATOM 859 C C . ARG A 1 103 ? 6.207 11.092 13.493 1.00 84.12 103 ARG A C 1
ATOM 861 O O . ARG A 1 103 ? 5.859 11.138 14.662 1.00 84.12 103 ARG A O 1
ATOM 868 N N . SER A 1 104 ? 5.343 11.110 12.479 1.00 81.44 104 SER A N 1
ATOM 869 C CA . SER A 1 104 ? 3.897 11.285 12.658 1.00 81.44 104 SER A CA 1
ATOM 870 C C . SER A 1 104 ? 3.244 10.178 13.491 1.00 81.44 104 SER A C 1
ATOM 872 O O . SER A 1 104 ? 2.280 10.456 14.190 1.00 81.44 104 SER A O 1
ATOM 874 N N . TRP A 1 105 ? 3.737 8.939 13.422 1.00 78.12 105 TRP A N 1
ATOM 875 C CA . TRP A 1 105 ? 3.212 7.819 14.211 1.00 78.12 105 TRP A CA 1
ATOM 876 C C . TRP A 1 105 ? 3.666 7.846 15.671 1.00 78.12 105 TRP A C 1
ATOM 878 O O . TRP A 1 105 ? 2.943 7.389 16.549 1.00 78.12 105 TRP A O 1
ATOM 888 N N . ARG A 1 106 ? 4.881 8.344 15.933 1.00 75.44 106 ARG A N 1
ATOM 889 C CA . ARG A 1 106 ? 5.441 8.469 17.288 1.00 75.44 106 ARG A CA 1
ATOM 890 C C . ARG A 1 106 ? 5.053 9.761 17.992 1.00 75.44 106 ARG A C 1
ATOM 892 O O . ARG A 1 106 ? 5.205 9.835 19.207 1.00 75.44 106 ARG A O 1
ATOM 899 N N . SER A 1 107 ? 4.611 10.771 17.252 1.00 66.19 107 SER A N 1
ATOM 900 C CA . SER A 1 107 ? 4.016 11.969 17.822 1.00 66.19 107 SER A CA 1
ATOM 901 C C . SER A 1 107 ? 2.695 11.588 18.485 1.00 66.19 107 SER A C 1
ATOM 903 O O . SER A 1 107 ? 1.648 11.591 17.844 1.00 66.19 107 SER A O 1
ATOM 905 N N . ASP A 1 108 ? 2.755 11.239 19.770 1.00 59.75 108 ASP A N 1
ATOM 906 C CA . ASP A 1 108 ? 1.571 11.239 20.620 1.00 59.75 108 ASP A CA 1
ATOM 907 C C . ASP A 1 108 ? 0.944 12.638 20.515 1.00 59.75 108 ASP A C 1
ATOM 909 O O . ASP A 1 108 ? 1.679 13.633 20.613 1.00 59.75 108 ASP A O 1
ATOM 913 N N . PRO A 1 109 ? -0.374 12.762 20.270 1.00 53.81 109 PRO A N 1
ATOM 914 C CA . PRO A 1 109 ? -1.041 14.045 20.380 1.00 53.81 109 PRO A CA 1
ATOM 915 C C . PRO A 1 109 ? -0.825 14.485 21.819 1.00 53.81 109 PRO A C 1
ATOM 917 O O . PRO A 1 109 ? -1.356 13.869 22.742 1.00 53.81 109 PRO A O 1
ATOM 920 N N . GLY A 1 110 ? 0.052 15.475 21.997 1.00 53.66 110 GLY A N 1
ATOM 921 C CA . GLY A 1 110 ? 0.458 15.942 23.304 1.00 53.66 110 GLY A CA 1
ATOM 922 C C . GLY A 1 110 ? -0.785 16.121 24.154 1.00 53.66 110 GLY A C 1
ATOM 923 O O . GLY A 1 110 ? -1.668 16.911 23.819 1.00 53.66 110 GLY A O 1
ATOM 924 N N . VAL A 1 111 ? -0.857 15.368 25.250 1.00 51.84 111 VAL A N 1
ATOM 925 C CA . VAL A 1 111 ? -1.595 15.837 26.408 1.00 51.84 111 VAL A CA 1
ATOM 926 C C . VAL A 1 111 ? -0.928 17.164 26.724 1.00 51.84 111 VAL A C 1
ATOM 928 O O . VAL A 1 111 ? 0.137 17.204 27.334 1.00 51.84 111 VAL A O 1
ATOM 931 N N . VAL A 1 112 ? -1.506 18.256 26.223 1.00 56.91 112 VAL A N 1
ATOM 932 C CA . VAL A 1 112 ? -1.272 19.565 26.799 1.00 56.91 112 VAL A CA 1
ATOM 933 C C . VAL A 1 112 ? -1.815 19.391 28.202 1.00 56.91 112 VAL A C 1
ATOM 935 O O . VAL A 1 112 ? -3.025 19.433 28.429 1.00 56.91 112 VAL A O 1
ATOM 938 N N . SER A 1 113 ? -0.928 19.058 29.137 1.00 50.78 113 SER A N 1
ATOM 939 C CA . SER A 1 113 ? -1.194 19.250 30.544 1.00 50.78 113 SER A CA 1
ATOM 940 C C . SER A 1 113 ? -1.370 20.753 30.678 1.00 50.78 113 SER A C 1
ATOM 942 O O . SER A 1 113 ? -0.402 21.473 30.898 1.00 50.78 113 SER A O 1
ATOM 944 N N . ALA A 1 114 ? -2.588 21.239 30.444 1.00 55.97 114 ALA A N 1
ATOM 945 C CA . ALA A 1 114 ? -2.991 22.521 30.968 1.00 55.97 114 ALA A CA 1
ATOM 946 C C . ALA A 1 114 ? -2.723 22.388 32.466 1.00 55.97 114 ALA A C 1
ATOM 948 O O . ALA A 1 114 ? -3.415 21.626 33.155 1.00 55.97 114 ALA A O 1
ATOM 949 N N . SER A 1 115 ? -1.641 23.010 32.938 1.00 54.09 115 SER A N 1
ATOM 950 C CA . SER A 1 115 ? -1.445 23.179 34.365 1.00 54.09 115 SER A CA 1
ATOM 951 C C . SER A 1 115 ? -2.720 23.849 34.872 1.00 54.09 115 SER A C 1
ATOM 953 O O . SER A 1 115 ? -3.352 24.645 34.173 1.00 54.09 115 SER A O 1
ATOM 955 N N . HIS A 1 116 ? -3.164 23.478 36.067 1.00 57.38 116 HIS A N 1
ATOM 956 C CA . HIS A 1 116 ? -4.377 24.051 36.653 1.00 57.38 116 HIS A CA 1
ATOM 957 C C . HIS A 1 116 ? -4.336 25.594 36.739 1.00 57.38 116 HIS A C 1
ATOM 959 O O . HIS A 1 116 ? -5.383 26.209 36.916 1.00 57.38 116 HIS A O 1
ATOM 965 N N . GLU A 1 117 ? -3.157 26.198 36.568 1.00 57.94 117 GLU A N 1
ATOM 966 C CA . GLU A 1 117 ? -2.918 27.640 36.548 1.00 57.94 117 GLU A CA 1
ATOM 967 C C . GLU A 1 117 ? -3.465 28.342 35.290 1.00 57.94 117 GLU A C 1
ATOM 969 O O . GLU A 1 117 ? -3.937 29.466 35.405 1.00 57.94 117 GLU A O 1
ATOM 974 N N . ASP A 1 118 ? -3.540 27.675 34.130 1.00 53.97 118 ASP A N 1
ATOM 975 C CA . ASP A 1 118 ? -4.116 28.264 32.900 1.00 53.97 118 ASP A CA 1
ATOM 976 C C . ASP A 1 118 ? -5.655 28.222 32.861 1.00 53.97 118 ASP A C 1
ATOM 978 O O . ASP A 1 118 ? -6.281 28.817 31.988 1.00 53.97 118 ASP A O 1
ATOM 982 N N . LYS A 1 119 ? -6.295 27.506 33.795 1.00 54.19 119 LYS A N 1
ATOM 983 C CA . LYS A 1 119 ? -7.765 27.413 33.889 1.00 54.19 119 LYS A CA 1
ATOM 984 C C . LYS A 1 119 ? -8.389 28.451 34.827 1.00 54.19 119 LYS A C 1
ATOM 986 O O . LYS A 1 119 ? -9.611 28.467 34.954 1.00 54.19 119 LYS A O 1
ATOM 991 N N . LEU A 1 120 ? -7.573 29.244 35.524 1.00 55.72 120 LEU A N 1
ATOM 992 C CA . LEU A 1 120 ? -8.007 30.167 36.581 1.00 55.72 120 LEU A CA 1
ATOM 993 C C . LEU A 1 120 ? -7.856 31.657 36.219 1.00 55.72 120 LEU A C 1
ATOM 995 O O . LEU A 1 120 ? -8.095 32.492 37.090 1.00 55.72 120 LEU A O 1
ATOM 999 N N . ASN A 1 121 ? -7.520 31.985 34.965 1.00 45.97 121 ASN A N 1
ATOM 1000 C CA . ASN A 1 121 ? -7.610 33.345 34.414 1.00 45.97 121 ASN A CA 1
ATOM 1001 C C . ASN A 1 121 ? -8.826 33.496 33.497 1.00 45.97 121 ASN A C 1
ATOM 1003 O O . ASN A 1 121 ? -9.036 32.597 32.651 1.00 45.97 121 ASN A O 1
#